Protein AF-0000000072884358 (afdb_homodimer)

Nearest PDB structures (foldseek):
  8rev-assembly1_A  TM=8.135E-01  e=1.188E-02  Thermochaetoides thermophila
  8byq-assembly1_1  TM=8.344E-01  e=8.806E-02  Homo sapiens
  8dfm-assembly1_D  TM=3.780E-01  e=1.168E+00  Homo sapiens
  8dfq-assembly1_D  TM=4.423E-01  e=2.089E+00  Homo sapiens
  2o27-assembly2_B-2  TM=4.482E-01  e=8.656E+00  Mus musculus

Organism: NCBI:txid35525

Solvent-accessible surface area (backbone atoms only — not comparable to full-atom values): 9713 Å² total; per-residue (Å²): 134,85,75,72,74,52,76,53,25,48,42,44,32,40,32,45,33,38,62,84,55,42,70,42,59,71,53,88,68,64,52,66,63,50,47,53,49,49,53,52,40,53,46,52,52,49,72,59,31,60,37,49,50,37,70,54,65,90,39,71,67,56,46,51,50,46,53,53,53,28,59,75,70,54,44,52,64,63,38,53,74,70,46,60,75,89,134,85,76,72,73,52,76,55,26,48,43,45,33,40,33,44,32,38,62,82,56,41,69,41,61,72,54,84,81,58,49,67,65,48,48,53,48,48,52,53,43,52,48,51,50,49,72,59,32,59,38,51,50,39,69,54,66,89,38,71,67,56,46,51,49,47,53,52,53,28,58,76,69,53,44,51,63,62,37,52,74,69,46,60,76,89

Foldseek 3Di:
DPPPDDPVRDDDDDDQAFPVRDGDDLPPPPLLVNLVRVLVRLQVVLVVDPAEDADDDPDPVSVVVSVVSCVVVVSCVSNVVRYDHD/DPPPDDPVRDDDDDDQAFPVRDGDDLDPDPLLVNLVRVLVRLQVVLVVDPAEDADDDPDPVSVVVSVVSCVVVVSCVSNVVRYDHD

Radius of gyration: 16.48 Å; Cα contacts (8 Å, |Δi|>4): 248; chains: 2; bounding box: 25×49×44 Å

Secondary structure (DSSP, 8-state):
------GGG-EEEEE-B-TTSPBP--SSTTHHHHHHHHHHHHHHHHHH-SSPEEE--S-HHHHHHHHHHHHHTTHHHHHHTTS---/------GGG-EEEEE-B-TTSPBP--SSTTHHHHHHHHHHHHHHHHHH-SSPEEE--S-HHHHHHHHHHHHHTTHHHHHHTTS---

InterPro domains:
  IPR027417 P-loop containing nucleoside triphosphate hydrolase [G3DSA:3.40.50.300] (19-85)
  IPR045028 Helicase superfamily 1/2, DinG/Rad3-like [PTHR11472] (1-86)

pLDDT: mean 83.4, std 12.02, range [32.06, 94.75]

Structure (mmCIF, N/CA/C/O backbone):
data_AF-0000000072884358-model_v1
#
loop_
_entity.id
_entity.type
_entity.pdbx_description
1 polymer 'ATP-dependent RNA Helicase DDX11'
#
loop_
_atom_site.group_PDB
_atom_site.id
_atom_site.type_symbol
_atom_site.label_atom_id
_atom_site.label_alt_id
_atom_site.label_comp_id
_atom_site.label_asym_id
_atom_site.label_entity_id
_atom_site.label_seq_id
_atom_site.pdbx_PDB_ins_code
_atom_site.Cartn_x
_atom_site.Cartn_y
_atom_site.Cartn_z
_atom_site.occupancy
_atom_site.B_iso_or_equiv
_atom_site.auth_seq_id
_atom_site.auth_comp_id
_atom_site.auth_asym_id
_atom_site.auth_atom_id
_atom_site.pdbx_PDB_model_num
ATOM 1 N N . CYS A 1 1 ? -7.105 -7.441 23.156 1 32.06 1 CYS A N 1
ATOM 2 C CA . CYS A 1 1 ? -6.551 -6.176 22.688 1 32.06 1 CYS A CA 1
ATOM 3 C C . CYS A 1 1 ? -6.922 -5.93 21.234 1 32.06 1 CYS A C 1
ATOM 5 O O . CYS A 1 1 ? -6.344 -6.535 20.328 1 32.06 1 CYS A O 1
ATOM 7 N N . ASP A 1 2 ? -8.227 -5.961 21 1 45.22 2 ASP A N 1
ATOM 8 C CA . ASP A 1 2 ? -9.156 -5.77 19.891 1 45.22 2 ASP A CA 1
ATOM 9 C C . ASP A 1 2 ? -8.797 -4.523 19.078 1 45.22 2 ASP A C 1
ATOM 11 O O . ASP A 1 2 ? -9.406 -3.463 19.266 1 45.22 2 ASP A O 1
ATOM 15 N N . HIS A 1 3 ? -7.469 -4.156 19.031 1 56.91 3 HIS A N 1
ATOM 16 C CA . HIS A 1 3 ? -7.023 -2.811 18.688 1 56.91 3 HIS A CA 1
ATOM 17 C C . HIS A 1 3 ? -7.562 -2.391 17.328 1 56.91 3 HIS A C 1
ATOM 19 O O . HIS A 1 3 ? -7.062 -2.838 16.281 1 56.91 3 HIS A O 1
ATOM 25 N N . ILE A 1 4 ? -8.789 -2.1 17.328 1 72 4 ILE A N 1
ATOM 26 C CA . ILE A 1 4 ? -9.398 -1.49 16.141 1 72 4 ILE A CA 1
ATOM 27 C C . ILE A 1 4 ? -8.641 -0.214 15.781 1 72 4 ILE A C 1
ATOM 29 O O . ILE A 1 4 ? -8.531 0.705 16.594 1 72 4 ILE A O 1
ATOM 33 N N . ILE A 1 5 ? -7.82 -0.328 14.789 1 81.31 5 ILE A N 1
ATOM 34 C CA . ILE A 1 5 ? -7.148 0.877 14.312 1 81.31 5 ILE A CA 1
ATOM 35 C C . ILE A 1 5 ? -8.164 1.825 13.688 1 81.31 5 ILE A C 1
ATOM 37 O O . ILE A 1 5 ? -8.883 1.447 12.758 1 81.31 5 ILE A O 1
ATOM 41 N N . PRO A 1 6 ? -8.289 3.018 14.273 1 84.94 6 PRO A N 1
ATOM 42 C CA . PRO A 1 6 ? -9.234 3.975 13.695 1 84.94 6 PRO A CA 1
ATOM 43 C C . PRO A 1 6 ? -8.938 4.277 12.227 1 84.94 6 PRO A C 1
ATOM 45 O O . PRO A 1 6 ? -7.777 4.227 11.805 1 84.94 6 PRO A O 1
ATOM 48 N N . PRO A 1 7 ? -10.07 4.598 11.516 1 85.81 7 PRO A N 1
ATOM 49 C CA . PRO A 1 7 ? -9.883 4.871 10.086 1 85.81 7 PRO A CA 1
ATOM 50 C C . PRO A 1 7 ? -8.914 6.023 9.828 1 85.81 7 PRO A C 1
ATOM 52 O O . PRO A 1 7 ? -8.297 6.09 8.758 1 85.81 7 PRO A O 1
ATOM 55 N N . ASP A 1 8 ? -8.75 6.875 10.844 1 87.81 8 ASP A N 1
ATOM 56 C CA . ASP A 1 8 ? -7.863 8.016 10.648 1 87.81 8 ASP A CA 1
ATOM 57 C C . ASP A 1 8 ? -6.438 7.684 11.086 1 87.81 8 ASP A C 1
ATOM 59 O O . ASP A 1 8 ? -5.598 8.578 11.219 1 87.81 8 ASP A O 1
ATOM 63 N N . HIS A 1 9 ? -6.203 6.406 11.258 1 89.69 9 HIS A N 1
ATOM 64 C CA . HIS A 1 9 ? -4.859 5.984 11.625 1 89.69 9 HIS A CA 1
ATOM 65 C C . HIS A 1 9 ? -4.297 4.984 10.617 1 89.69 9 HIS A C 1
ATOM 67 O O . HIS A 1 9 ? -3.34 4.266 10.914 1 89.69 9 HIS A O 1
ATOM 73 N N . VAL A 1 10 ? -4.941 4.961 9.508 1 90.56 10 VAL A N 1
ATOM 74 C CA . VAL A 1 10 ? -4.484 4.016 8.5 1 90.56 10 VAL A CA 1
ATOM 75 C C . VAL A 1 10 ? -4.293 4.734 7.168 1 90.56 10 VAL A C 1
ATOM 77 O O . VAL A 1 10 ? -4.961 5.73 6.891 1 90.56 10 VAL A O 1
ATOM 80 N N . LEU A 1 11 ? -3.383 4.258 6.359 1 92.44 11 LEU A N 1
ATOM 81 C CA . LEU A 1 11 ? -3.139 4.738 5.004 1 92.44 11 LEU A CA 1
ATOM 82 C C . LEU A 1 11 ? -3.373 3.629 3.984 1 92.44 11 LEU A C 1
ATOM 84 O O . LEU A 1 11 ? -2.514 2.766 3.791 1 92.44 11 LEU A O 1
ATOM 88 N N . PRO A 1 12 ? -4.574 3.645 3.393 1 93.5 12 PRO A N 1
ATOM 89 C CA . PRO A 1 12 ? -4.832 2.68 2.32 1 93.5 12 PRO A CA 1
ATOM 90 C C . PRO A 1 12 ? -4.086 3.018 1.032 1 93.5 12 PRO A C 1
ATOM 92 O O . PRO A 1 12 ? -4.039 4.184 0.63 1 93.5 12 PRO A O 1
ATOM 95 N N . LEU A 1 13 ? -3.393 1.97 0.477 1 92.94 13 LEU A N 1
ATOM 96 C CA . LEU A 1 13 ? -2.723 2.076 -0.815 1 92.94 13 LEU A CA 1
ATOM 97 C C . LEU A 1 13 ? -3.244 1.023 -1.786 1 92.94 13 LEU A C 1
ATOM 99 O O . LEU A 1 13 ? -3.678 -0.053 -1.368 1 92.94 13 LEU A O 1
ATOM 103 N N . VAL A 1 14 ? -3.215 1.43 -3.051 1 92.38 14 VAL A N 1
ATOM 104 C CA . VAL A 1 14 ? -3.582 0.486 -4.102 1 92.38 14 VAL A CA 1
ATOM 105 C C . VAL A 1 14 ? -2.467 0.41 -5.141 1 92.38 14 VAL A C 1
ATOM 107 O O . VAL A 1 14 ? -1.969 1.439 -5.602 1 92.38 14 VAL A O 1
ATOM 110 N N . LEU A 1 15 ? -2.131 -0.871 -5.48 1 90.44 15 LEU A N 1
ATOM 111 C CA . LEU A 1 15 ? -1.149 -1.126 -6.527 1 90.44 15 LEU A CA 1
ATOM 112 C C . LEU A 1 15 ? -1.782 -1.878 -7.695 1 90.44 15 LEU A C 1
ATOM 114 O O . LEU A 1 15 ? -2.604 -2.773 -7.488 1 90.44 15 LEU A O 1
ATOM 118 N N . THR A 1 16 ? -1.41 -1.482 -8.898 1 89.5 16 THR A N 1
ATOM 119 C CA . THR A 1 16 ? -1.96 -2.16 -10.07 1 89.5 16 THR A CA 1
ATOM 120 C C . THR A 1 16 ? -0.858 -2.877 -10.844 1 89.5 16 THR A C 1
ATOM 122 O O . THR A 1 16 ? -1.142 -3.65 -11.766 1 89.5 16 THR A O 1
ATOM 125 N N . ARG A 1 17 ? 0.411 -2.57 -10.469 1 89.38 17 ARG A N 1
ATOM 126 C CA . ARG A 1 17 ? 1.55 -3.184 -11.148 1 89.38 17 ARG A CA 1
ATOM 127 C C . ARG A 1 17 ? 2.574 -3.695 -10.141 1 89.38 17 ARG A C 1
ATOM 129 O O . ARG A 1 17 ? 2.75 -3.105 -9.07 1 89.38 17 ARG A O 1
ATOM 136 N N . GLY A 1 18 ? 3.295 -4.762 -10.516 1 83.38 18 GLY A N 1
ATOM 137 C CA . GLY A 1 18 ? 4.406 -5.281 -9.734 1 83.38 18 GLY A CA 1
ATOM 138 C C . GLY A 1 18 ? 5.738 -4.648 -10.094 1 83.38 18 GLY A C 1
ATOM 139 O O . GLY A 1 18 ? 5.785 -3.699 -10.875 1 83.38 18 GLY A O 1
ATOM 140 N N . PRO A 1 19 ? 6.789 -5.062 -9.5 1 81.94 19 PRO A N 1
ATOM 141 C CA . PRO A 1 19 ? 8.125 -4.516 -9.734 1 81.94 19 PRO A CA 1
ATOM 142 C C . PRO A 1 19 ? 8.594 -4.676 -11.18 1 81.94 19 PRO A C 1
ATOM 144 O O . PRO A 1 19 ? 9.383 -3.871 -11.664 1 81.94 19 PRO A O 1
ATOM 147 N N . SER A 1 20 ? 8.039 -5.691 -11.836 1 84.5 20 SER A N 1
ATOM 148 C CA . SER A 1 20 ? 8.422 -5.914 -13.234 1 84.5 20 SER A CA 1
ATOM 149 C C . SER A 1 20 ? 7.574 -5.07 -14.18 1 84.5 20 SER A C 1
ATOM 151 O O . SER A 1 20 ? 7.602 -5.273 -15.391 1 84.5 20 SER A O 1
ATOM 153 N N . ASN A 1 21 ? 6.781 -4.254 -13.688 1 85.38 21 ASN A N 1
ATOM 154 C CA . ASN A 1 21 ? 5.898 -3.355 -14.422 1 85.38 21 ASN A CA 1
ATOM 155 C C . ASN A 1 21 ? 4.793 -4.125 -15.148 1 85.38 21 ASN A C 1
ATOM 157 O O . ASN A 1 21 ? 4.215 -3.627 -16.109 1 85.38 21 ASN A O 1
ATOM 161 N N . LYS A 1 22 ? 4.703 -5.27 -14.766 1 84.5 22 LYS A N 1
ATOM 162 C CA . LYS A 1 22 ? 3.568 -6.043 -15.266 1 84.5 22 LYS A CA 1
ATOM 163 C C . LYS A 1 22 ? 2.312 -5.766 -14.445 1 84.5 22 LYS A C 1
ATOM 165 O O . LYS A 1 22 ? 2.377 -5.664 -13.219 1 84.5 22 LYS A O 1
ATOM 170 N N . GLU A 1 23 ? 1.229 -5.633 -15.172 1 87.5 23 GLU A N 1
ATOM 171 C CA . GLU A 1 23 ? -0.052 -5.469 -14.492 1 87.5 23 GLU A CA 1
ATOM 172 C C . GLU A 1 23 ? -0.376 -6.68 -13.625 1 87.5 23 GLU A C 1
ATOM 174 O O . GLU A 1 23 ? -0.137 -7.82 -14.023 1 87.5 23 GLU A O 1
ATOM 179 N N . LEU A 1 24 ? -0.84 -6.352 -12.414 1 88.12 24 LEU A N 1
ATOM 180 C CA . LEU A 1 24 ? -1.271 -7.434 -11.539 1 88.12 24 LEU A CA 1
ATOM 181 C C . LEU A 1 24 ? -2.523 -8.109 -12.086 1 88.12 24 LEU A C 1
ATOM 183 O O . LEU A 1 24 ? -3.439 -7.438 -12.562 1 88.12 24 LEU A O 1
ATOM 187 N N . ASP A 1 25 ? -2.432 -9.414 -12.203 1 89.25 25 ASP A N 1
ATOM 188 C CA . ASP A 1 25 ? -3.549 -10.242 -12.641 1 89.25 25 ASP A CA 1
ATOM 189 C C . ASP A 1 25 ? -3.734 -11.445 -11.727 1 89.25 25 ASP A C 1
ATOM 191 O O . ASP A 1 25 ? -3 -12.43 -11.828 1 89.25 25 ASP A O 1
ATOM 195 N N . PHE A 1 26 ? -4.766 -11.352 -10.938 1 88.62 26 PHE A N 1
ATOM 196 C CA . PHE A 1 26 ? -4.984 -12.391 -9.938 1 88.62 26 PHE A CA 1
ATOM 197 C C . PHE A 1 26 ? -5.906 -13.477 -10.477 1 88.62 26 PHE A C 1
ATOM 199 O O . PHE A 1 26 ? -6.391 -14.32 -9.719 1 88.62 26 PHE A O 1
ATOM 206 N N . SER A 1 27 ? -6.055 -13.328 -11.781 1 81.81 27 SER A N 1
ATOM 207 C CA . SER A 1 27 ? -6.84 -14.398 -12.398 1 81.81 27 SER A CA 1
ATOM 208 C C . SER A 1 27 ? -6.02 -15.68 -12.531 1 81.81 27 SER A C 1
ATOM 210 O O . SER A 1 27 ? -4.816 -15.68 -12.266 1 81.81 27 SER A O 1
ATOM 212 N N . TRP A 1 28 ? -6.598 -16.922 -12.789 1 73.06 28 TRP A N 1
ATOM 213 C CA . TRP A 1 28 ? -6.027 -18.266 -12.758 1 73.06 28 TRP A CA 1
ATOM 214 C C . TRP A 1 28 ? -4.875 -18.375 -13.75 1 73.06 28 TRP A C 1
ATOM 216 O O . TRP A 1 28 ? -3.99 -19.219 -13.578 1 73.06 28 TRP A O 1
ATOM 226 N N . ALA A 1 29 ? -4.68 -17.453 -14.602 1 64.06 29 ALA A N 1
ATOM 227 C CA . ALA A 1 29 ? -3.58 -17.609 -15.547 1 64.06 29 ALA A CA 1
ATOM 228 C C . ALA A 1 29 ? -2.281 -17.047 -14.977 1 64.06 29 ALA A C 1
ATOM 230 O O . ALA A 1 29 ? -2.277 -15.969 -14.375 1 64.06 29 ALA A O 1
ATOM 231 N N . ASN A 1 30 ? -1.145 -17.938 -14.891 1 67.5 30 ASN A N 1
ATOM 232 C CA . ASN A 1 30 ? 0.248 -17.672 -14.539 1 67.5 30 ASN A CA 1
ATOM 233 C C . ASN A 1 30 ? 0.4 -17.328 -13.062 1 67.5 30 ASN A C 1
ATOM 235 O O . ASN A 1 30 ? 1.029 -16.312 -12.727 1 67.5 30 ASN A O 1
ATOM 239 N N . ARG A 1 31 ? 0.043 -18.25 -12.281 1 79.69 31 ARG A N 1
ATOM 240 C CA . ARG A 1 31 ? -0.108 -18 -10.852 1 79.69 31 ARG A CA 1
ATOM 241 C C . ARG A 1 31 ? 1.239 -18.078 -10.133 1 79.69 31 ARG A C 1
ATOM 243 O O . ARG A 1 31 ? 1.517 -17.266 -9.242 1 79.69 31 ARG A O 1
ATOM 250 N N . SER A 1 32 ? 2.037 -18.984 -10.766 1 86.44 32 SER A N 1
ATOM 251 C CA . SER A 1 32 ? 3.291 -19.156 -10.039 1 86.44 32 SER A CA 1
ATOM 252 C C . SER A 1 32 ? 4.164 -17.906 -10.164 1 86.44 32 SER A C 1
ATOM 254 O O . SER A 1 32 ? 4.73 -17.438 -9.172 1 86.44 32 SER A O 1
ATOM 256 N N . ASN A 1 33 ? 4.27 -17.391 -11.312 1 88.38 33 ASN A N 1
ATOM 257 C CA . ASN A 1 33 ? 5.082 -16.203 -11.539 1 88.38 33 ASN A CA 1
ATOM 258 C C . ASN A 1 33 ? 4.543 -15 -10.758 1 88.38 33 ASN A C 1
ATOM 260 O O . ASN A 1 33 ? 5.316 -14.219 -10.211 1 88.38 33 ASN A O 1
ATOM 264 N N . LEU A 1 34 ? 3.268 -14.883 -10.805 1 90 34 LEU A N 1
ATOM 265 C CA . LEU A 1 34 ? 2.629 -13.797 -10.07 1 90 34 LEU A CA 1
ATOM 266 C C . LEU A 1 34 ? 2.908 -13.914 -8.578 1 90 34 LEU A C 1
ATOM 268 O O . LEU A 1 34 ? 3.23 -12.922 -7.926 1 90 34 LEU A O 1
ATOM 272 N N . LEU A 1 35 ? 2.834 -15.133 -8.102 1 92.25 35 LEU A N 1
ATOM 273 C CA . LEU A 1 35 ? 3.027 -15.352 -6.672 1 92.25 35 LEU A CA 1
ATOM 274 C C . LEU A 1 35 ? 4.469 -15.062 -6.266 1 92.25 35 LEU A C 1
ATOM 276 O O . LEU A 1 35 ? 4.719 -14.516 -5.188 1 92.25 35 LEU A O 1
ATOM 280 N N . ASP A 1 36 ? 5.367 -15.406 -7.141 1 91.88 36 ASP A N 1
ATOM 281 C CA . ASP A 1 36 ? 6.77 -15.078 -6.902 1 91.88 36 ASP A CA 1
ATOM 282 C C . ASP A 1 36 ? 6.988 -13.57 -6.906 1 91.88 36 ASP A C 1
ATOM 284 O O . ASP A 1 36 ? 7.703 -13.039 -6.055 1 91.88 36 ASP A O 1
ATOM 288 N N . GLU A 1 37 ? 6.41 -12.961 -7.805 1 90.38 37 GLU A N 1
ATOM 289 C CA . GLU A 1 37 ? 6.547 -11.516 -7.922 1 90.38 37 GLU A CA 1
ATOM 290 C C . GLU A 1 37 ? 5.957 -10.805 -6.707 1 90.38 37 GLU A C 1
ATOM 292 O O . GLU A 1 37 ? 6.543 -9.852 -6.195 1 90.38 37 GLU A O 1
ATOM 297 N N . LEU A 1 38 ? 4.812 -11.289 -6.227 1 90.88 38 LEU A N 1
ATOM 298 C CA . LEU A 1 38 ? 4.168 -10.711 -5.055 1 90.88 38 LEU A CA 1
ATOM 299 C C . LEU A 1 38 ? 5.047 -10.859 -3.818 1 90.88 38 LEU A C 1
ATOM 301 O O . LEU A 1 38 ? 5.145 -9.938 -3.004 1 90.88 38 LEU A O 1
ATOM 305 N N . ALA A 1 39 ? 5.625 -12.016 -3.736 1 91.75 39 ALA A N 1
ATOM 306 C CA . ALA A 1 39 ? 6.516 -12.25 -2.602 1 91.75 39 ALA A CA 1
ATOM 307 C C . ALA A 1 39 ? 7.656 -11.234 -2.58 1 91.75 39 ALA A C 1
ATOM 309 O O . ALA A 1 39 ? 7.945 -10.633 -1.543 1 91.75 39 ALA A O 1
ATOM 310 N N . ASN A 1 40 ? 8.219 -11.031 -3.721 1 88.12 40 ASN A N 1
ATOM 311 C CA . ASN A 1 40 ? 9.336 -10.094 -3.846 1 88.12 40 ASN A CA 1
ATOM 312 C C . ASN A 1 40 ? 8.891 -8.656 -3.605 1 88.12 40 ASN A C 1
ATOM 314 O O . ASN A 1 40 ? 9.594 -7.887 -2.947 1 88.12 40 ASN A O 1
ATOM 318 N N . PHE A 1 41 ? 7.844 -8.43 -4.066 1 87.75 41 PHE A N 1
ATOM 319 C CA . PHE A 1 41 ? 7.297 -7.086 -3.949 1 87.75 41 PHE A CA 1
ATOM 320 C C . PHE A 1 41 ? 6.992 -6.75 -2.494 1 87.75 41 PHE A C 1
ATOM 322 O O . PHE A 1 41 ? 7.391 -5.695 -1.999 1 87.75 41 PHE A O 1
ATOM 329 N N . LEU A 1 42 ? 6.324 -7.656 -1.82 1 89.56 42 LEU A N 1
ATOM 330 C CA . LEU A 1 42 ? 5.973 -7.438 -0.421 1 89.56 42 LEU A CA 1
ATOM 331 C C . LEU A 1 42 ? 7.223 -7.387 0.452 1 89.56 42 LEU A C 1
ATOM 333 O O . LEU A 1 42 ? 7.27 -6.645 1.435 1 89.56 42 LEU A O 1
ATOM 337 N N . SER A 1 43 ? 8.188 -8.117 -0.005 1 87.56 43 SER A N 1
ATOM 338 C CA . SER A 1 43 ? 9.461 -8.055 0.703 1 87.56 43 SER A CA 1
ATOM 339 C C . SER A 1 43 ? 10.094 -6.672 0.583 1 87.56 43 SER A C 1
ATOM 341 O O . SER A 1 43 ? 10.602 -6.133 1.566 1 87.56 43 SER A O 1
ATOM 343 N N . ASN A 1 44 ? 10.039 -6.094 -0.567 1 86.62 44 ASN A N 1
ATOM 344 C CA . ASN A 1 44 ? 10.594 -4.766 -0.798 1 86.62 44 ASN A CA 1
ATOM 345 C C . ASN A 1 44 ? 9.828 -3.695 -0.029 1 86.62 44 ASN A C 1
ATOM 347 O O . ASN A 1 44 ? 10.43 -2.773 0.527 1 86.62 44 ASN A O 1
ATOM 351 N N . ILE A 1 45 ? 8.547 -3.854 -0.036 1 87.69 45 ILE A N 1
AT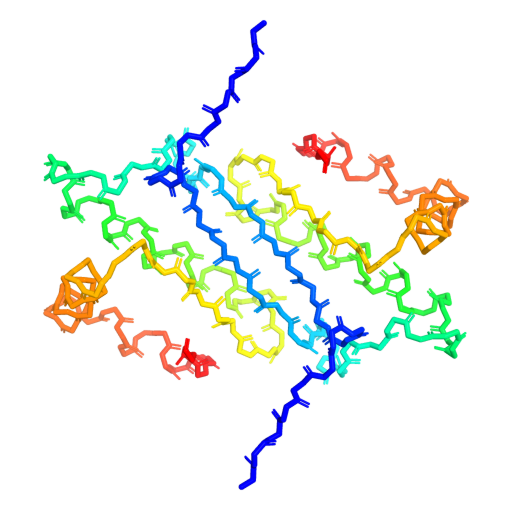OM 352 C CA . ILE A 1 45 ? 7.719 -2.898 0.692 1 87.69 45 ILE A CA 1
ATOM 353 C C . ILE A 1 45 ? 8.039 -2.971 2.184 1 87.69 45 ILE A C 1
ATOM 355 O O . ILE A 1 45 ? 8.141 -1.942 2.855 1 87.69 45 ILE A O 1
ATOM 359 N N . ASN A 1 46 ? 8.195 -4.133 2.664 1 85.19 46 ASN A N 1
ATOM 360 C CA . ASN A 1 46 ? 8.492 -4.344 4.078 1 85.19 46 ASN A CA 1
ATOM 361 C C . ASN A 1 46 ? 9.797 -3.664 4.48 1 85.19 46 ASN A C 1
ATOM 363 O O . ASN A 1 46 ? 9.961 -3.254 5.633 1 85.19 46 ASN A O 1
ATOM 367 N N . GLN A 1 47 ? 10.625 -3.496 3.547 1 84.5 47 GLN A N 1
ATOM 368 C CA . GLN A 1 47 ? 11.914 -2.869 3.828 1 84.5 47 GLN A CA 1
ATOM 369 C C . GLN A 1 47 ? 11.766 -1.363 4.016 1 84.5 47 GLN A C 1
ATOM 371 O O . GLN A 1 47 ? 12.586 -0.73 4.684 1 84.5 47 GLN A O 1
ATOM 376 N N . VAL A 1 48 ? 10.75 -0.865 3.496 1 83.69 48 VAL A N 1
ATOM 377 C CA . VAL A 1 48 ? 10.633 0.589 3.529 1 83.69 48 VAL A CA 1
ATOM 378 C C . VAL A 1 48 ? 9.562 0.996 4.539 1 83.69 48 VAL A C 1
ATOM 380 O O . VAL A 1 48 ? 9.383 2.184 4.824 1 83.69 48 VAL A O 1
ATOM 383 N N . VAL A 1 49 ? 8.875 0.008 5.105 1 83.44 49 VAL A N 1
ATOM 384 C CA . VAL A 1 49 ? 7.828 0.278 6.086 1 83.44 49 VAL A CA 1
ATOM 385 C C . VAL A 1 49 ? 8.266 -0.209 7.461 1 83.44 49 VAL A C 1
ATOM 387 O O . VAL A 1 49 ? 8.773 -1.324 7.602 1 83.44 49 VAL A O 1
ATOM 390 N N . SER A 1 50 ? 8.422 0.636 8.578 1 78.81 50 SER A N 1
ATOM 391 C CA . SER A 1 50 ? 8.852 0.242 9.914 1 78.81 50 SER A CA 1
ATOM 392 C C . SER A 1 50 ? 7.816 -0.661 10.578 1 78.81 50 SER A C 1
ATOM 394 O O . SER A 1 50 ? 8.164 -1.495 11.422 1 78.81 50 SER A O 1
ATOM 396 N N . GLY A 1 51 ? 6.598 -0.702 10.117 1 75.69 51 GLY A N 1
ATOM 397 C CA . GLY A 1 51 ? 5.508 -1.516 10.633 1 75.69 51 GLY A CA 1
ATOM 398 C C . GLY A 1 51 ? 5.051 -2.586 9.656 1 75.69 51 GLY A C 1
ATOM 399 O O . GLY A 1 51 ? 5.738 -2.875 8.68 1 75.69 51 GLY A O 1
ATOM 400 N N . GLY A 1 52 ? 4.098 -3.477 10.078 1 76.44 52 GLY A N 1
ATOM 401 C CA . GLY A 1 52 ? 3.531 -4.523 9.242 1 76.44 52 GLY A CA 1
ATOM 402 C C . GLY A 1 52 ? 2.639 -3.992 8.133 1 76.44 52 GLY A C 1
ATOM 403 O O . GLY A 1 52 ? 2.195 -2.842 8.188 1 76.44 52 GLY A O 1
ATOM 404 N N . VAL A 1 53 ? 2.68 -4.641 7.047 1 85.5 53 VAL A N 1
ATOM 405 C CA . VAL A 1 53 ? 1.788 -4.355 5.93 1 85.5 53 VAL A CA 1
ATOM 406 C C . VAL A 1 53 ? 0.683 -5.41 5.867 1 85.5 53 VAL A C 1
ATOM 408 O O . VAL A 1 53 ? 0.941 -6.602 6.047 1 85.5 53 VAL A O 1
ATOM 411 N N . VAL A 1 54 ? -0.488 -4.84 5.797 1 88.5 54 VAL A N 1
ATOM 412 C CA . VAL A 1 54 ? -1.597 -5.762 5.57 1 88.5 54 VAL A CA 1
ATOM 413 C C . VAL A 1 54 ? -1.978 -5.758 4.09 1 88.5 54 VAL A C 1
ATOM 415 O O . VAL A 1 54 ? -2.211 -4.699 3.506 1 88.5 54 VAL A O 1
ATOM 418 N N . CYS A 1 55 ? -1.941 -6.969 3.496 1 91.06 55 CYS A N 1
ATOM 419 C CA . CYS A 1 55 ? -2.307 -7.133 2.094 1 91.06 55 CYS A CA 1
ATOM 420 C C . CYS A 1 55 ? -3.65 -7.84 1.96 1 91.06 55 CYS A C 1
ATOM 422 O O . CYS A 1 55 ? -3.887 -8.859 2.613 1 91.06 55 CYS A O 1
ATOM 424 N N . PHE A 1 56 ? -4.516 -7.289 1.117 1 91.75 56 PHE A N 1
ATOM 425 C CA . PHE A 1 56 ? -5.816 -7.902 0.885 1 91.75 56 PHE A CA 1
ATOM 426 C C . PHE A 1 56 ? -5.852 -8.594 -0.471 1 91.75 56 PHE A C 1
ATOM 428 O O . PHE A 1 56 ? -5.516 -7.996 -1.493 1 91.75 56 PHE A O 1
ATOM 435 N N . LEU A 1 57 ? -6.203 -9.867 -0.444 1 90.88 57 LEU A N 1
ATOM 436 C CA . LEU A 1 57 ? -6.305 -10.656 -1.666 1 90.88 57 LEU A CA 1
ATOM 437 C C . LEU A 1 57 ? -7.766 -10.859 -2.064 1 90.88 57 LEU A C 1
ATOM 439 O O . LEU A 1 57 ? -8.656 -10.773 -1.22 1 90.88 57 LEU A O 1
ATOM 443 N N . PRO A 1 58 ? -7.992 -11.07 -3.322 1 88.06 58 PRO A N 1
ATOM 444 C CA . PRO A 1 58 ? -9.359 -11.031 -3.854 1 88.06 58 PRO A CA 1
ATOM 445 C C . PRO A 1 58 ? -10.227 -12.172 -3.334 1 88.06 58 PRO A C 1
ATOM 447 O O . PRO A 1 58 ? -11.453 -12.07 -3.342 1 88.06 58 PRO A O 1
ATOM 450 N N . SER A 1 59 ? -9.633 -13.219 -2.891 1 87.62 59 SER A N 1
ATOM 451 C CA . SER A 1 59 ? -10.43 -14.336 -2.395 1 87.62 59 SER A CA 1
ATOM 452 C C . SER A 1 59 ? -9.633 -15.203 -1.428 1 87.62 59 SER A C 1
ATOM 454 O O . SER A 1 59 ? -8.398 -15.148 -1.413 1 87.62 59 SER A O 1
ATOM 456 N N . TYR A 1 60 ? -10.461 -16.078 -0.765 1 90.31 60 TYR A N 1
ATOM 457 C CA . TYR A 1 60 ? -9.82 -16.984 0.179 1 90.31 60 TYR A CA 1
ATOM 458 C C . TYR A 1 60 ? -9.031 -18.062 -0.553 1 90.31 60 TYR A C 1
ATOM 460 O O . TYR A 1 60 ? -7.977 -18.5 -0.083 1 90.31 60 TYR A O 1
ATOM 468 N N . ASP A 1 61 ? -9.516 -18.438 -1.653 1 88.94 61 ASP A N 1
ATOM 469 C CA . ASP A 1 61 ? -8.82 -19.438 -2.451 1 88.94 61 ASP A CA 1
ATOM 470 C C . ASP A 1 61 ? -7.453 -18.922 -2.908 1 88.94 61 ASP A C 1
ATOM 472 O O . ASP A 1 61 ? -6.453 -19.641 -2.826 1 88.94 61 ASP A O 1
ATOM 476 N N . PHE A 1 62 ? -7.465 -17.75 -3.357 1 89.62 62 PHE A N 1
ATOM 477 C CA . PHE A 1 62 ? -6.203 -17.156 -3.791 1 89.62 62 PHE A CA 1
ATOM 478 C C . PHE A 1 62 ? -5.25 -16.984 -2.613 1 89.62 62 PHE A C 1
ATOM 480 O O . PHE A 1 62 ? -4.051 -17.234 -2.742 1 89.62 62 PHE A O 1
ATOM 487 N N . GLU A 1 63 ? -5.84 -16.547 -1.483 1 91 63 GLU A N 1
ATOM 488 C CA . GLU A 1 63 ? -5.023 -16.422 -0.28 1 91 63 GLU A CA 1
ATOM 489 C C . GLU A 1 63 ? -4.344 -17.734 0.08 1 91 63 GLU A C 1
ATOM 491 O O . GLU A 1 63 ? -3.158 -17.75 0.42 1 91 63 GLU A O 1
ATOM 496 N N . ARG A 1 64 ? -5.078 -18.781 -0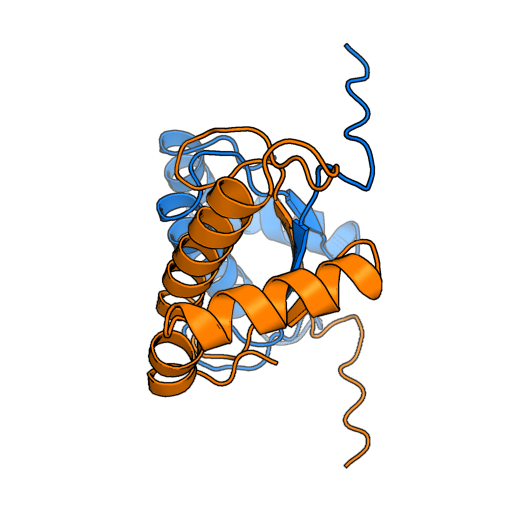.014 1 91.56 64 ARG A N 1
ATOM 497 C CA . ARG A 1 64 ? -4.531 -20.109 0.27 1 91.56 64 ARG A CA 1
ATOM 498 C C . ARG A 1 64 ? -3.441 -20.469 -0.729 1 91.56 64 ARG A C 1
ATOM 500 O O . ARG A 1 64 ? -2.398 -21.016 -0.347 1 91.56 64 ARG A O 1
ATOM 507 N N . GLN A 1 65 ? -3.639 -20.14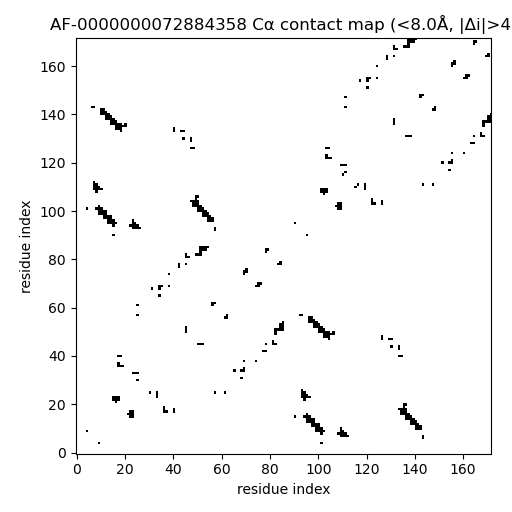1 -1.947 1 92 65 GLN A N 1
ATOM 508 C CA . GLN A 1 65 ? -2.645 -20.422 -2.977 1 92 65 GLN A CA 1
ATOM 509 C C . GLN A 1 65 ? -1.351 -19.656 -2.721 1 92 65 GLN A C 1
ATOM 511 O O . GLN A 1 65 ? -0.257 -20.219 -2.861 1 92 65 GLN A O 1
ATOM 516 N N . VAL A 1 66 ? -1.519 -18.453 -2.33 1 92.44 66 VAL A N 1
ATOM 517 C CA . VAL A 1 66 ? -0.369 -17.609 -2.023 1 92.44 66 VAL A CA 1
ATOM 518 C C . VAL A 1 66 ? 0.427 -18.219 -0.871 1 92.44 66 VAL A C 1
ATOM 520 O O . VAL A 1 66 ? 1.639 -18.422 -0.982 1 92.44 66 VAL A O 1
ATOM 523 N N . PHE A 1 67 ? -0.291 -18.547 0.169 1 92.5 67 PHE A N 1
ATOM 524 C CA . PHE A 1 67 ? 0.366 -19.047 1.367 1 92.5 67 PHE A CA 1
ATOM 525 C C . PHE A 1 67 ? 1.076 -20.375 1.076 1 92.5 67 PHE A C 1
ATOM 527 O O . PHE A 1 67 ? 2.232 -20.547 1.459 1 92.5 67 PHE A O 1
ATOM 534 N N . GLU A 1 68 ? 0.439 -21.25 0.352 1 93.94 68 GLU A N 1
ATOM 535 C CA . GLU A 1 68 ? 1.025 -22.547 0.025 1 93.94 68 GLU A CA 1
ATOM 536 C C . GLU A 1 68 ? 2.268 -22.391 -0.847 1 93.94 68 GLU A C 1
ATOM 538 O O . GLU A 1 68 ? 3.289 -23.047 -0.606 1 93.94 68 GLU A O 1
ATOM 543 N N . HIS A 1 69 ? 2.203 -21.594 -1.849 1 94.75 69 HIS A N 1
ATOM 544 C CA . HIS A 1 69 ? 3.324 -21.359 -2.752 1 94.75 69 HIS A CA 1
ATOM 545 C C . HIS A 1 69 ? 4.516 -20.766 -2.01 1 94.75 69 HIS A C 1
ATOM 547 O O . HIS A 1 69 ? 5.656 -21.172 -2.221 1 94.75 69 HIS A O 1
ATOM 553 N N . TRP A 1 70 ? 4.262 -19.844 -1.098 1 94.25 70 TRP A N 1
ATOM 554 C CA . TRP A 1 70 ? 5.336 -19.141 -0.402 1 94.25 70 TRP A CA 1
ATOM 555 C C . TRP A 1 70 ? 6.016 -20.062 0.615 1 94.25 70 TRP A C 1
ATOM 557 O O . TRP A 1 70 ? 7.227 -19.969 0.824 1 94.25 70 TRP A O 1
ATOM 567 N N . ILE A 1 71 ? 5.234 -20.906 1.255 1 93.12 71 ILE A N 1
ATOM 568 C CA . ILE A 1 71 ? 5.805 -21.891 2.18 1 93.12 71 ILE A CA 1
ATOM 569 C C . ILE A 1 71 ? 6.695 -22.859 1.415 1 93.12 71 ILE A C 1
ATOM 571 O O . ILE A 1 71 ? 7.832 -23.125 1.818 1 93.12 71 ILE A O 1
ATOM 575 N N . ARG A 1 72 ? 6.184 -23.312 0.245 1 94.31 72 ARG A N 1
ATOM 576 C CA . ARG A 1 72 ? 6.895 -24.312 -0.555 1 94.31 72 ARG A CA 1
ATOM 577 C C . ARG A 1 72 ? 8.219 -23.75 -1.067 1 94.31 72 ARG A C 1
ATOM 579 O O . ARG A 1 72 ? 9.211 -24.484 -1.139 1 94.31 72 ARG A O 1
ATOM 586 N N . ASN A 1 73 ? 8.258 -22.469 -1.333 1 94.19 73 ASN A N 1
ATOM 587 C CA . ASN A 1 73 ? 9.445 -21.891 -1.959 1 94.19 73 ASN A CA 1
ATOM 588 C C . ASN A 1 73 ? 10.242 -21.047 -0.97 1 94.19 73 ASN A C 1
ATOM 590 O O . ASN A 1 73 ? 11.117 -20.281 -1.37 1 94.19 73 ASN A O 1
ATOM 594 N N . ASN A 1 74 ? 9.922 -21.016 0.363 1 91.12 74 ASN A N 1
ATOM 595 C CA . ASN A 1 74 ? 10.648 -20.422 1.479 1 91.12 74 ASN A CA 1
ATOM 596 C C . ASN A 1 74 ? 10.625 -18.891 1.419 1 91.12 74 ASN A C 1
ATOM 598 O O . ASN A 1 74 ? 11.602 -18.234 1.783 1 91.12 74 ASN A O 1
ATOM 602 N N . TYR A 1 75 ? 9.508 -18.391 0.927 1 89.44 75 TYR A N 1
ATOM 603 C CA . TYR A 1 75 ? 9.352 -16.938 0.917 1 89.44 75 TYR A CA 1
ATOM 604 C C . TYR A 1 75 ? 8.922 -16.422 2.287 1 89.44 75 TYR A C 1
ATOM 606 O O . TYR A 1 75 ? 9.344 -15.344 2.711 1 89.44 75 TYR A O 1
ATOM 614 N N . ILE A 1 76 ? 8.125 -17.188 3.002 1 85.56 76 ILE A N 1
ATOM 615 C CA . ILE A 1 76 ? 7.586 -16.781 4.297 1 85.56 76 ILE A CA 1
ATOM 616 C C . ILE A 1 76 ? 8.727 -16.609 5.297 1 85.56 76 ILE A C 1
ATOM 618 O O . ILE A 1 76 ? 8.734 -15.648 6.074 1 85.56 76 ILE A O 1
ATOM 622 N N . SER A 1 77 ? 9.641 -17.484 5.211 1 83.62 77 SER A N 1
ATOM 623 C CA . SER A 1 77 ? 10.789 -17.375 6.109 1 83.62 77 SER A CA 1
ATOM 624 C C . SER A 1 77 ? 11.586 -16.109 5.844 1 83.62 77 SER A C 1
ATOM 626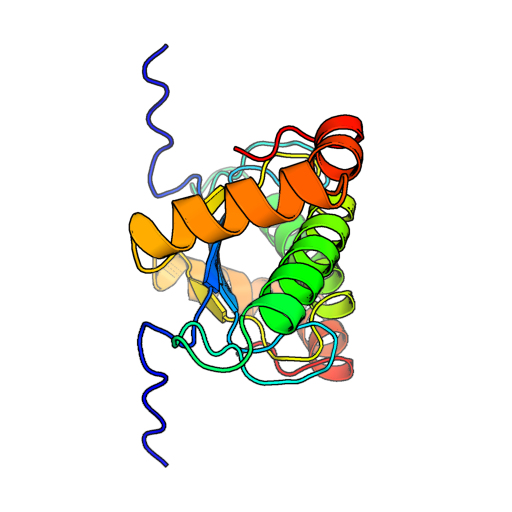 O O . SER A 1 77 ? 12.055 -15.461 6.777 1 83.62 77 SER A O 1
ATOM 628 N N . LYS A 1 78 ? 11.648 -15.688 4.684 1 79.12 78 LYS A N 1
ATOM 629 C CA . LYS A 1 78 ? 12.383 -14.484 4.285 1 79.12 78 LYS A CA 1
ATOM 630 C C . LYS A 1 78 ? 11.648 -13.227 4.734 1 79.12 78 LYS A C 1
ATOM 632 O O . LYS A 1 78 ? 12.273 -12.25 5.152 1 79.12 78 LYS A O 1
ATOM 637 N N . LEU A 1 79 ? 10.328 -13.367 4.684 1 79 79 LEU A N 1
ATOM 638 C CA . LEU A 1 79 ? 9.5 -12.219 5.031 1 79 79 LEU A CA 1
ATOM 639 C C . LEU A 1 79 ? 9.406 -12.047 6.543 1 79 79 LEU A C 1
ATOM 641 O O . LEU A 1 79 ? 9.391 -10.922 7.047 1 79 79 LEU A O 1
ATOM 645 N N . GLU A 1 80 ? 9.273 -13.086 7.285 1 73.06 80 GLU A N 1
ATOM 646 C CA . GLU A 1 80 ? 9.141 -13.062 8.734 1 73.06 80 GLU A CA 1
ATOM 647 C C . GLU A 1 80 ? 10.414 -12.555 9.398 1 73.06 80 GLU A C 1
ATOM 649 O O . GLU A 1 80 ? 10.367 -11.953 10.477 1 73.06 80 GLU A O 1
ATOM 654 N N . ASN A 1 81 ? 11.492 -12.773 8.867 1 64.88 81 ASN A N 1
ATOM 655 C CA . ASN A 1 81 ? 12.75 -12.32 9.43 1 64.88 81 ASN A CA 1
ATOM 656 C C . ASN A 1 81 ? 12.836 -10.797 9.453 1 64.88 81 ASN A C 1
ATOM 658 O O . ASN A 1 81 ? 13.594 -10.219 10.242 1 64.88 81 ASN A O 1
ATOM 662 N N . ARG A 1 82 ? 11.969 -10.242 8.773 1 61.06 82 ARG A N 1
ATOM 663 C CA . ARG A 1 82 ? 12.078 -8.781 8.742 1 61.06 82 ARG A CA 1
ATOM 664 C C . ARG A 1 82 ? 10.977 -8.133 9.57 1 61.06 82 ARG A C 1
ATOM 666 O O . ARG A 1 82 ? 11.258 -7.324 10.461 1 61.06 82 ARG A O 1
ATOM 673 N N . LYS A 1 83 ? 9.812 -8.156 9.08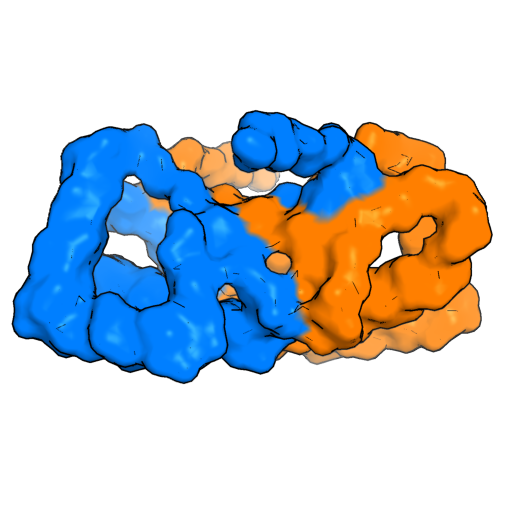6 1 61.88 83 LYS A N 1
ATOM 674 C CA . LYS A 1 83 ? 8.656 -7.672 9.828 1 61.88 83 LYS A CA 1
ATOM 675 C C . LYS A 1 83 ? 7.441 -8.562 9.594 1 61.88 83 LYS A C 1
ATOM 677 O O . LYS A 1 83 ? 7.352 -9.242 8.578 1 61.88 83 LYS A O 1
ATOM 682 N N . LYS A 1 84 ? 6.598 -8.75 10.695 1 55.09 84 LYS A N 1
ATOM 683 C CA . LYS A 1 84 ? 5.465 -9.68 10.688 1 55.09 84 LYS A CA 1
ATOM 684 C C . LYS A 1 84 ? 4.5 -9.352 9.555 1 55.09 84 LYS A C 1
ATOM 686 O O . LYS A 1 84 ? 4.082 -8.203 9.391 1 55.09 84 LYS A O 1
ATOM 691 N N . LEU A 1 85 ? 4.598 -10.203 8.406 1 55.94 85 LEU A N 1
ATOM 692 C CA . LEU A 1 85 ? 3.479 -10.188 7.473 1 55.94 85 LEU A CA 1
ATOM 693 C C . LEU A 1 85 ? 2.162 -10.461 8.195 1 55.94 85 LEU A C 1
ATOM 695 O O . LEU A 1 85 ? 2.049 -11.43 8.945 1 55.94 85 LEU A O 1
ATOM 699 N N . PHE A 1 86 ? 1.446 -9.367 8.438 1 53.09 86 PHE A N 1
ATOM 700 C CA . PHE A 1 86 ? 0.126 -9.656 8.984 1 53.09 86 PHE A CA 1
ATOM 701 C C . PHE A 1 86 ? -0.845 -10.039 7.871 1 53.09 86 PHE A C 1
ATOM 703 O O . PHE A 1 86 ? -0.718 -9.57 6.738 1 53.09 86 PHE A O 1
ATOM 710 N N . CYS B 1 1 ? -10.758 7.277 -21.516 1 32.16 1 CYS B N 1
ATOM 711 C CA . CYS B 1 1 ? -10.086 6.008 -21.281 1 32.16 1 CYS B CA 1
ATOM 712 C C . CYS B 1 1 ? -10.273 5.543 -19.844 1 32.16 1 CYS B C 1
ATOM 714 O O . CYS B 1 1 ? -9.711 6.129 -18.922 1 32.16 1 CYS B O 1
ATOM 716 N N . ASP B 1 2 ? -11.531 5.352 -19.484 1 45.03 2 ASP B N 1
ATOM 717 C CA . ASP B 1 2 ? -12.336 5.031 -18.312 1 45.03 2 ASP B CA 1
ATOM 718 C C . ASP B 1 2 ? -11.781 3.816 -17.578 1 45.03 2 ASP B C 1
ATOM 720 O O . ASP B 1 2 ? -12.289 2.705 -17.719 1 45.03 2 ASP B O 1
ATOM 724 N N . HIS B 1 3 ? -10.406 3.5 -17.703 1 56.59 3 HIS B N 1
ATOM 725 C CA . HIS B 1 3 ? -9.82 2.188 -17.469 1 56.59 3 HIS B CA 1
ATOM 726 C C . HIS B 1 3 ? -10.117 1.707 -16.047 1 56.59 3 HIS B C 1
ATOM 728 O O . HIS B 1 3 ? -9.477 2.154 -15.094 1 56.59 3 HIS B O 1
ATOM 734 N N . ILE B 1 4 ? -11.297 1.312 -15.875 1 70.81 4 ILE B N 1
ATOM 735 C CA . ILE B 1 4 ? -11.688 0.652 -14.641 1 70.81 4 ILE B CA 1
ATOM 736 C C . ILE B 1 4 ? -10.805 -0.569 -14.398 1 70.81 4 ILE B C 1
ATOM 738 O O . ILE B 1 4 ? -10.75 -1.474 -15.234 1 70.81 4 ILE B O 1
ATOM 742 N N . ILE B 1 5 ? -9.859 -0.404 -13.539 1 82.38 5 ILE B N 1
ATOM 743 C CA . ILE B 1 5 ? -9.047 -1.562 -13.188 1 82.38 5 ILE B CA 1
ATOM 744 C C . ILE B 1 5 ? -9.898 -2.58 -12.438 1 82.38 5 ILE B C 1
ATOM 746 O O . ILE B 1 5 ? -10.508 -2.254 -11.414 1 82.38 5 ILE B O 1
ATOM 750 N N . PRO B 1 6 ? -10.039 -3.793 -13.023 1 85 6 PRO B N 1
ATOM 751 C CA . PRO B 1 6 ? -10.82 -4.812 -12.328 1 85 6 PRO B CA 1
ATOM 752 C C . PRO B 1 6 ? -10.297 -5.094 -10.914 1 85 6 PRO B C 1
ATOM 754 O O . PRO B 1 6 ? -9.102 -4.969 -10.664 1 85 6 PRO B O 1
ATOM 757 N N . PRO B 1 7 ? -11.297 -5.477 -10.07 1 85.81 7 PRO B N 1
ATOM 758 C CA . PRO B 1 7 ? -10.891 -5.73 -8.68 1 85.81 7 PRO B CA 1
ATOM 759 C C . PRO B 1 7 ? -9.828 -6.816 -8.562 1 85.81 7 PRO B C 1
ATOM 761 O O . PRO B 1 7 ? -9.062 -6.836 -7.598 1 85.81 7 PRO B O 1
ATOM 764 N N . ASP B 1 8 ? -9.75 -7.668 -9.594 1 87.88 8 ASP B N 1
ATOM 765 C CA . ASP B 1 8 ? -8.766 -8.75 -9.523 1 87.88 8 ASP B CA 1
ATOM 766 C C . ASP B 1 8 ? -7.441 -8.328 -10.156 1 87.88 8 ASP B C 1
ATOM 768 O O . ASP B 1 8 ? -6.574 -9.164 -10.406 1 87.88 8 ASP B O 1
ATOM 772 N N . HIS B 1 9 ? -7.32 -7.047 -10.344 1 89.69 9 HIS B N 1
ATOM 773 C CA . HIS B 1 9 ? -6.07 -6.547 -10.891 1 89.69 9 HIS B CA 1
ATOM 774 C C . HIS B 1 9 ? -5.441 -5.504 -9.969 1 89.69 9 HIS B C 1
ATOM 776 O O . HIS B 1 9 ? -4.582 -4.73 -10.398 1 89.69 9 HIS B O 1
ATOM 782 N N . VAL B 1 10 ? -5.926 -5.504 -8.789 1 90.56 10 VAL B N 1
ATOM 783 C CA . VAL B 1 10 ? -5.395 -4.523 -7.852 1 90.56 10 VAL B CA 1
ATOM 784 C C . VAL B 1 10 ? -4.973 -5.223 -6.559 1 90.56 10 VAL B C 1
ATOM 786 O O . VAL B 1 10 ? -5.535 -6.258 -6.195 1 90.56 10 VAL B O 1
ATOM 789 N N . LEU B 1 11 ? -3.984 -4.684 -5.887 1 92.44 11 LEU B N 1
ATOM 790 C CA . LEU B 1 11 ? -3.521 -5.141 -4.582 1 92.44 11 LEU B CA 1
ATOM 791 C C . LEU B 1 11 ? -3.674 -4.043 -3.533 1 92.44 11 LEU B C 1
ATOM 793 O O . LEU B 1 11 ? -2.857 -3.121 -3.471 1 92.44 11 LEU B O 1
ATOM 797 N N . PRO B 1 12 ? -4.781 -4.117 -2.783 1 93.56 12 PRO B N 1
ATOM 798 C CA . PRO B 1 12 ? -4.938 -3.164 -1.682 1 93.56 12 PRO B CA 1
ATOM 799 C C . PRO B 1 12 ? -3.998 -3.453 -0.513 1 93.56 12 PRO B C 1
ATOM 801 O O . PRO B 1 12 ? -3.824 -4.613 -0.129 1 93.56 12 PRO B O 1
ATOM 804 N N . LEU B 1 13 ? -3.303 -2.361 -0.045 1 92.94 13 LEU B N 1
ATOM 805 C CA . LEU B 1 13 ? -2.451 -2.422 1.138 1 92.94 13 LEU B CA 1
ATOM 806 C C . LEU B 1 13 ? -2.893 -1.397 2.178 1 92.94 13 LEU B C 1
ATOM 808 O O . LEU B 1 13 ? -3.443 -0.35 1.831 1 92.94 13 LEU B O 1
ATOM 812 N N . VAL B 1 14 ? -2.658 -1.792 3.42 1 92.44 14 VAL B N 1
ATOM 813 C CA . VAL B 1 14 ? -2.93 -0.868 4.516 1 92.44 14 VAL B CA 1
ATOM 814 C C . VAL B 1 14 ? -1.687 -0.724 5.391 1 92.44 14 VAL B C 1
ATOM 816 O O . VAL B 1 14 ? -1.074 -1.721 5.777 1 92.44 14 VAL B O 1
ATOM 819 N N . LEU B 1 15 ? -1.379 0.566 5.688 1 90.44 15 LEU B N 1
ATOM 820 C CA . LEU B 1 15 ? -0.276 0.884 6.59 1 90.44 15 LEU B CA 1
ATOM 821 C C . LEU B 1 15 ? -0.783 1.597 7.836 1 90.44 15 LEU B C 1
ATOM 823 O O . LEU B 1 15 ? -1.681 2.438 7.758 1 90.44 15 LEU B O 1
ATOM 827 N N . THR B 1 16 ? -0.224 1.227 8.969 1 89.38 16 THR B N 1
ATOM 828 C CA . THR B 1 16 ? -0.642 1.871 10.211 1 89.38 16 THR B CA 1
ATOM 829 C C . THR B 1 16 ? 0.51 2.662 10.82 1 89.38 16 THR B C 1
ATOM 831 O O . THR B 1 16 ? 0.312 3.422 11.773 1 89.38 16 THR B O 1
ATOM 834 N N . ARG B 1 17 ? 1.734 2.434 10.266 1 89.31 17 ARG B N 1
ATOM 835 C CA . ARG B 1 17 ? 2.914 3.119 10.781 1 89.31 17 ARG B CA 1
ATOM 836 C C . ARG B 1 17 ? 3.76 3.684 9.648 1 89.31 17 ARG B C 1
ATOM 838 O O . ARG B 1 17 ? 3.82 3.1 8.562 1 89.31 17 ARG B O 1
ATOM 845 N N . GLY B 1 18 ? 4.441 4.781 9.914 1 83.31 18 GLY B N 1
ATOM 846 C CA . GLY B 1 18 ? 5.406 5.359 8.992 1 83.31 18 GLY B CA 1
ATOM 847 C C . GLY B 1 18 ? 6.809 4.805 9.164 1 83.31 18 GLY B C 1
ATOM 848 O O . GLY B 1 18 ? 7.016 3.859 9.93 1 83.31 18 GLY B O 1
ATOM 849 N N . PRO B 1 19 ? 7.738 5.289 8.438 1 82 19 PRO B N 1
ATOM 850 C CA . PRO B 1 19 ? 9.125 4.82 8.484 1 82 19 PRO B CA 1
ATOM 851 C C . PRO B 1 19 ? 9.773 5.02 9.852 1 82 19 PRO B C 1
ATOM 853 O O . PRO B 1 19 ? 10.68 4.27 10.227 1 82 19 PRO B O 1
ATOM 856 N N . SER B 1 20 ? 9.258 6.004 10.578 1 84.56 20 SER B N 1
ATOM 857 C CA . SER B 1 20 ? 9.812 6.258 11.906 1 84.56 20 SER B CA 1
ATOM 858 C C . SER B 1 20 ? 9.156 5.371 12.953 1 84.56 20 SER B C 1
ATOM 860 O O . SER B 1 20 ? 9.336 5.582 14.156 1 84.56 20 SER B O 1
ATOM 862 N N . ASN B 1 21 ? 8.352 4.508 12.57 1 85.12 21 ASN B N 1
ATOM 863 C CA . ASN B 1 21 ? 7.637 3.562 13.422 1 85.12 21 ASN B CA 1
ATOM 864 C C . ASN B 1 21 ? 6.602 4.266 14.297 1 85.12 21 ASN B C 1
ATOM 866 O O . ASN B 1 21 ? 6.195 3.736 15.328 1 85.12 21 ASN B O 1
ATOM 870 N N . LYS B 1 22 ? 6.398 5.406 13.938 1 84.38 22 LYS B N 1
ATOM 871 C CA . LYS B 1 22 ? 5.305 6.109 14.594 1 84.38 22 LYS B CA 1
ATOM 872 C C . LYS B 1 22 ? 3.961 5.754 13.961 1 84.38 22 LYS B C 1
ATOM 874 O O . LYS B 1 22 ? 3.857 5.656 12.734 1 84.38 22 LYS B O 1
ATOM 879 N N . GLU B 1 23 ? 3.002 5.559 14.844 1 87.44 23 GLU B N 1
ATOM 880 C CA . GLU B 1 23 ? 1.649 5.316 14.352 1 87.44 23 GLU B CA 1
ATOM 881 C C . GLU B 1 23 ? 1.133 6.5 13.539 1 87.44 23 GLU B C 1
ATOM 883 O O . GLU B 1 23 ? 1.354 7.656 13.906 1 87.44 23 GLU B O 1
ATOM 888 N N . LEU B 1 24 ? 0.517 6.137 12.398 1 87.94 24 LEU B N 1
ATOM 889 C CA . LEU B 1 24 ? -0.1 7.188 11.602 1 87.94 24 LEU B CA 1
ATOM 890 C C . LEU B 1 24 ? -1.304 7.789 12.32 1 87.94 24 LEU B C 1
ATOM 892 O O . LEU B 1 24 ? -2.1 7.059 12.914 1 87.94 24 LEU B O 1
ATOM 896 N N . ASP B 1 25 ? -1.264 9.094 12.438 1 89.06 25 ASP B N 1
ATOM 897 C CA . ASP B 1 25 ? -2.357 9.859 13.031 1 89.06 25 ASP B CA 1
ATOM 898 C C . ASP B 1 25 ? -2.74 11.047 12.156 1 89.0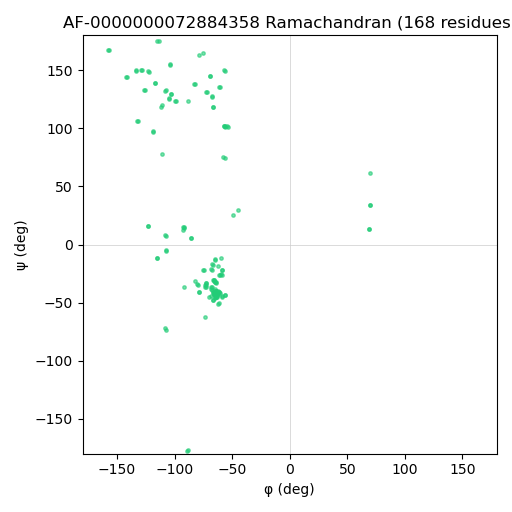6 25 ASP B C 1
ATOM 900 O O . ASP B 1 25 ? -2.057 12.07 12.156 1 89.06 25 ASP B O 1
ATOM 904 N N . PHE B 1 26 ? -3.857 10.891 11.516 1 88.56 26 PHE B N 1
ATOM 905 C CA . PHE B 1 26 ? -4.27 11.914 10.555 1 88.56 26 PHE B CA 1
ATOM 906 C C . PHE B 1 26 ? -5.164 12.945 11.227 1 88.56 26 PHE B C 1
ATOM 908 O O . PHE B 1 26 ? -5.793 13.758 10.547 1 88.56 26 PHE B O 1
ATOM 915 N N . SER B 1 27 ? -5.074 12.828 12.555 1 81.69 27 SER B N 1
ATOM 916 C CA . SER B 1 27 ? -5.824 13.852 13.273 1 81.69 27 SER B CA 1
ATOM 917 C C . SER B 1 27 ? -5.062 15.172 13.305 1 81.69 27 SER B C 1
ATOM 919 O O . SER B 1 27 ? -3.902 15.242 12.891 1 81.69 27 SER B O 1
ATOM 921 N N . TRP B 1 28 ? -5.586 16.5 13.609 1 73 28 TRP B N 1
ATOM 922 C CA . TRP B 1 28 ? -5.129 17.891 13.477 1 73 28 TRP B CA 1
ATOM 923 C C . TRP B 1 28 ? -3.879 18.125 14.312 1 73 28 TRP B C 1
ATOM 925 O O . TRP B 1 28 ? -3.111 19.062 14.031 1 73 28 TRP B O 1
ATOM 935 N N . ALA B 1 29 ? -3.418 17.5 15.219 1 65.44 29 ALA B N 1
ATOM 936 C CA . ALA B 1 29 ? -2.377 17.969 16.125 1 65.44 29 ALA B CA 1
ATOM 937 C C . ALA B 1 29 ? -1.015 17.984 15.438 1 65.44 29 ALA B C 1
ATOM 939 O O . ALA B 1 29 ? -0.288 18.969 15.508 1 65.44 29 ALA B O 1
ATOM 940 N N . ASN B 1 30 ? -0.443 17.016 15 1 66 30 ASN B N 1
ATOM 941 C CA . ASN B 1 30 ? 0.919 16.984 14.477 1 66 30 ASN B CA 1
ATOM 942 C C . ASN B 1 30 ? 0.938 16.75 12.969 1 66 30 ASN B C 1
ATOM 944 O O . ASN B 1 30 ? 1.622 15.844 12.484 1 66 30 ASN B O 1
ATOM 948 N N . ARG B 1 31 ? 0.609 17.953 12.258 1 79.31 31 ARG B N 1
ATOM 949 C CA . ARG B 1 31 ? 0.277 17.734 10.852 1 79.31 31 ARG B CA 1
ATOM 950 C C . ARG B 1 31 ? 1.51 17.875 9.969 1 79.31 31 ARG B C 1
ATOM 952 O O . ARG B 1 31 ? 1.702 17.109 9.023 1 79.31 31 ARG B O 1
ATOM 959 N N . SER B 1 32 ? 2.34 18.906 10.469 1 86.25 32 SER B N 1
ATOM 960 C CA . SER B 1 32 ? 3.467 19.141 9.57 1 86.25 32 SER B CA 1
ATOM 961 C C . SER B 1 32 ? 4.426 17.953 9.57 1 86.25 32 SER B C 1
ATOM 963 O O . SER B 1 32 ? 4.875 17.516 8.508 1 86.25 32 SER B O 1
ATOM 965 N N . ASN B 1 33 ? 4.727 17.438 10.688 1 88.19 33 ASN B N 1
ATOM 966 C CA . ASN B 1 33 ? 5.629 16.297 10.789 1 88.19 33 ASN B CA 1
ATOM 967 C C . ASN B 1 33 ? 5.062 15.062 10.086 1 88.19 33 ASN B C 1
ATOM 969 O O . ASN B 1 33 ? 5.801 14.32 9.438 1 88.19 33 ASN B O 1
ATOM 973 N N . LEU B 1 34 ? 3.811 14.883 10.297 1 90 34 LEU B N 1
ATOM 974 C CA . LEU B 1 34 ? 3.141 13.758 9.648 1 90 34 LEU B CA 1
ATOM 975 C C . LEU B 1 34 ? 3.201 13.883 8.133 1 90 34 LEU B C 1
ATOM 977 O O . LEU B 1 34 ? 3.484 12.914 7.434 1 90 34 LEU B O 1
ATOM 981 N N . LEU B 1 35 ? 2.998 15.102 7.684 1 92.19 35 LEU B N 1
ATOM 982 C CA . LEU B 1 35 ? 2.977 15.328 6.242 1 92.19 35 LEU B CA 1
ATOM 983 C C . LEU B 1 35 ? 4.363 15.117 5.637 1 92.19 35 LEU B C 1
ATOM 985 O O . LEU B 1 35 ? 4.488 14.586 4.535 1 92.19 35 LEU B O 1
ATOM 989 N N . ASP B 1 36 ? 5.352 15.516 6.379 1 91.81 36 ASP B N 1
ATOM 990 C CA . ASP B 1 36 ? 6.723 15.273 5.941 1 91.81 36 ASP B CA 1
ATOM 991 C C . ASP B 1 36 ? 7.031 13.781 5.906 1 91.81 36 ASP B C 1
ATOM 993 O O . ASP B 1 36 ? 7.648 13.289 4.961 1 91.81 36 ASP B O 1
ATOM 997 N N . GLU B 1 37 ? 6.617 13.141 6.875 1 90.19 37 GLU B N 1
ATOM 998 C CA . GLU B 1 37 ? 6.859 11.703 6.961 1 90.19 37 GLU B CA 1
ATOM 999 C C . GLU B 1 37 ? 6.148 10.961 5.836 1 90.19 37 GLU B C 1
ATOM 1001 O O . GLU B 1 37 ? 6.711 10.039 5.242 1 90.19 37 GLU B O 1
ATOM 1006 N N . LEU B 1 38 ? 4.922 11.383 5.516 1 90.75 38 LEU B N 1
ATOM 1007 C CA . LEU B 1 38 ? 4.156 10.758 4.441 1 90.75 38 LEU B CA 1
ATOM 1008 C C . LEU B 1 38 ? 4.844 10.953 3.094 1 90.75 38 LEU B C 1
ATOM 1010 O O . LEU B 1 38 ? 4.879 10.039 2.27 1 90.75 38 LEU B O 1
ATOM 1014 N N . ALA B 1 39 ? 5.328 12.141 2.949 1 91.69 39 ALA B N 1
ATOM 1015 C CA . ALA B 1 39 ? 6.035 12.43 1.702 1 91.69 39 ALA B CA 1
ATOM 1016 C C . ALA B 1 39 ? 7.223 11.492 1.515 1 91.69 39 ALA B C 1
ATOM 1018 O O . ALA B 1 39 ? 7.395 10.906 0.443 1 91.69 39 ALA B O 1
ATOM 1019 N N . ASN B 1 40 ? 7.953 11.312 2.564 1 88.19 40 ASN B N 1
ATOM 1020 C CA . ASN B 1 40 ? 9.133 10.453 2.525 1 88.19 40 ASN B CA 1
ATOM 1021 C C . ASN B 1 40 ? 8.742 8.984 2.342 1 88.19 40 ASN B C 1
ATOM 1023 O O . ASN B 1 40 ? 9.391 8.258 1.586 1 88.19 40 ASN B O 1
ATOM 1027 N N . PHE B 1 41 ? 7.777 8.703 2.947 1 87.75 41 PHE B N 1
ATOM 1028 C CA . PHE B 1 41 ? 7.301 7.328 2.898 1 87.75 41 PHE B CA 1
ATOM 1029 C C . PHE B 1 41 ? 6.82 6.973 1.498 1 87.75 41 PHE B C 1
ATOM 1031 O O . PHE B 1 41 ? 7.211 5.941 0.945 1 87.75 41 PHE B O 1
ATOM 1038 N N . LEU B 1 42 ? 6.027 7.824 0.932 1 89.56 42 LEU B N 1
ATOM 1039 C CA . LEU B 1 42 ? 5.496 7.582 -0.405 1 89.56 42 LEU B CA 1
ATOM 1040 C C . LEU B 1 42 ? 6.613 7.609 -1.445 1 89.56 42 LEU B C 1
ATOM 1042 O O . LEU B 1 42 ? 6.566 6.867 -2.432 1 89.56 42 LEU B O 1
ATOM 1046 N N . SER B 1 43 ? 7.582 8.406 -1.125 1 87.81 43 SER B N 1
ATOM 1047 C CA . SER B 1 43 ? 8.742 8.422 -2.006 1 87.81 43 SER B CA 1
ATOM 1048 C C . SER B 1 43 ? 9.469 7.086 -1.988 1 87.81 43 SER B C 1
ATOM 1050 O O . SER B 1 43 ? 9.867 6.574 -3.037 1 87.81 43 SER B O 1
ATOM 1052 N N . ASN B 1 44 ? 9.609 6.504 -0.848 1 86.75 44 ASN B N 1
ATOM 1053 C CA . ASN B 1 44 ? 10.273 5.211 -0.71 1 86.75 44 ASN B CA 1
ATOM 1054 C C . ASN B 1 44 ? 9.477 4.094 -1.371 1 86.75 44 ASN B C 1
ATOM 1056 O O . ASN B 1 44 ? 10.047 3.211 -2.016 1 86.75 44 ASN B O 1
ATOM 1060 N N . ILE B 1 45 ? 8.211 4.164 -1.18 1 87.75 45 ILE B N 1
ATOM 1061 C CA . ILE B 1 45 ? 7.348 3.154 -1.79 1 87.75 45 ILE B CA 1
ATOM 1062 C C . ILE B 1 45 ? 7.445 3.244 -3.311 1 87.75 45 ILE B C 1
ATOM 1064 O O . ILE B 1 45 ? 7.523 2.221 -3.996 1 87.75 45 ILE B O 1
ATOM 1068 N N . ASN B 1 46 ? 7.449 4.414 -3.799 1 85.31 46 ASN B N 1
ATOM 1069 C CA . ASN B 1 46 ? 7.535 4.641 -5.238 1 85.31 46 ASN B CA 1
ATOM 1070 C C . ASN B 1 46 ? 8.805 4.039 -5.828 1 85.31 46 ASN B C 1
ATOM 1072 O O . ASN B 1 46 ? 8.82 3.629 -6.988 1 85.31 46 ASN B O 1
ATOM 1076 N N . GLN B 1 47 ? 9.766 3.938 -5.023 1 84.62 47 GLN B N 1
ATOM 1077 C CA . GLN B 1 47 ? 11.039 3.395 -5.492 1 84.62 47 GLN B CA 1
ATOM 1078 C C . GLN B 1 47 ? 10.961 1.882 -5.672 1 84.62 47 GLN B C 1
ATOM 1080 O O . GLN B 1 47 ? 11.711 1.306 -6.461 1 84.62 47 GLN B O 1
ATOM 1085 N N . VAL B 1 48 ? 10.062 1.313 -5.02 1 83.69 48 VAL B N 1
ATOM 1086 C CA . VAL B 1 48 ? 10.039 -0.145 -5.055 1 83.69 48 VAL B CA 1
ATOM 1087 C C . VAL B 1 48 ? 8.859 -0.618 -5.906 1 83.69 48 VAL B C 1
ATOM 1089 O O . VAL B 1 48 ? 8.719 -1.814 -6.172 1 83.69 48 VAL B O 1
ATOM 1092 N N . VAL B 1 49 ? 8.047 0.323 -6.355 1 83.69 49 VAL B N 1
ATOM 1093 C CA . VAL B 1 49 ? 6.895 -0.011 -7.184 1 83.69 49 VAL B CA 1
ATOM 1094 C C . VAL B 1 49 ? 7.117 0.488 -8.609 1 83.69 49 VAL B C 1
ATOM 1096 O O . VAL B 1 49 ? 7.543 1.626 -8.812 1 83.69 49 VAL B O 1
ATOM 1099 N N . SER B 1 50 ? 7.145 -0.347 -9.727 1 79.38 50 SER B N 1
ATOM 1100 C CA . SER B 1 50 ? 7.355 0.057 -11.109 1 79.38 50 SER B CA 1
ATOM 1101 C C . SER B 1 50 ? 6.188 0.892 -11.625 1 79.38 50 SER B C 1
ATOM 1103 O O . SER B 1 50 ? 6.359 1.728 -12.516 1 79.38 50 SER B O 1
ATOM 1105 N N . GLY B 1 51 ? 5.031 0.877 -10.977 1 75.75 51 GLY B N 1
ATOM 1106 C CA . GLY B 1 51 ? 3.838 1.623 -11.344 1 75.75 51 GLY B CA 1
ATOM 1107 C C . GLY B 1 51 ? 3.451 2.668 -10.312 1 75.75 51 GLY B C 1
ATOM 1108 O O . GLY B 1 51 ? 4.242 2.996 -9.422 1 75.75 51 GLY B O 1
ATOM 1109 N N . GLY B 1 52 ? 2.396 3.496 -10.602 1 76.38 52 GLY B N 1
ATOM 1110 C CA . GLY B 1 52 ? 1.892 4.512 -9.688 1 76.38 52 GLY B CA 1
ATOM 1111 C C . GLY B 1 52 ? 1.208 3.928 -8.469 1 76.38 52 GLY B C 1
ATOM 1112 O O . GLY B 1 52 ? 0.834 2.752 -8.461 1 76.38 52 GLY B O 1
ATOM 1113 N N . VAL B 1 53 ? 1.369 4.59 -7.406 1 85.56 53 VAL B N 1
ATOM 1114 C CA . VAL B 1 53 ? 0.67 4.258 -6.172 1 85.56 53 VAL B CA 1
ATOM 1115 C C . VAL B 1 53 ? -0.483 5.234 -5.949 1 85.56 53 VAL B C 1
ATOM 1117 O O . VAL B 1 53 ? -0.333 6.438 -6.16 1 85.56 53 VAL B O 1
ATOM 1120 N N . VAL B 1 54 ? -1.594 4.605 -5.703 1 88.44 54 VAL B N 1
ATOM 1121 C CA . VAL B 1 54 ? -2.717 5.453 -5.316 1 88.44 54 VAL B CA 1
ATOM 1122 C C . VAL B 1 54 ? -2.883 5.43 -3.799 1 88.44 54 VAL B C 1
ATOM 1124 O O . VAL B 1 54 ? -2.955 4.359 -3.189 1 88.44 54 VAL B O 1
ATOM 1127 N N . CYS B 1 55 ? -2.846 6.641 -3.209 1 91 55 CYS B N 1
ATOM 1128 C CA . CYS B 1 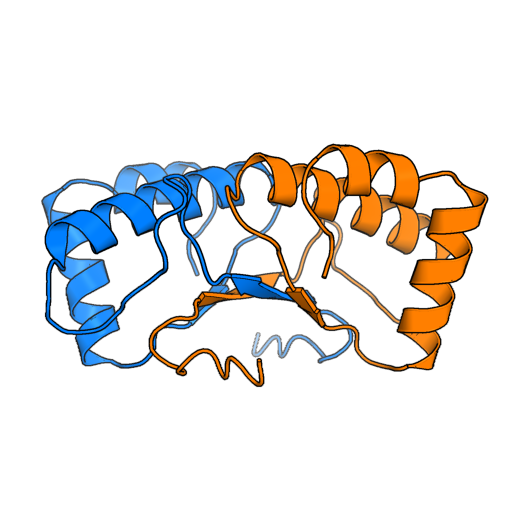55 ? -3.016 6.785 -1.769 1 91 55 CYS B CA 1
ATOM 1129 C C . CYS B 1 55 ? -4.363 7.414 -1.438 1 91 55 CYS B C 1
ATOM 1131 O O . CYS B 1 55 ? -4.75 8.414 -2.041 1 91 55 CYS B O 1
ATOM 1133 N N . PHE B 1 56 ? -5.07 6.812 -0.491 1 91.69 56 PHE B N 1
ATOM 1134 C CA . PHE B 1 56 ? -6.359 7.348 -0.072 1 91.69 56 PHE B CA 1
ATOM 1135 C C . PHE B 1 56 ? -6.246 8.039 1.281 1 91.69 56 PHE B C 1
ATOM 1137 O O . PHE B 1 56 ? -5.734 7.461 2.24 1 91.69 56 PHE B O 1
ATOM 1144 N N . LEU B 1 57 ? -6.676 9.273 1.316 1 90.75 57 LEU B N 1
ATOM 1145 C CA . LEU B 1 57 ? -6.652 10.055 2.549 1 90.75 57 LEU B CA 1
ATOM 1146 C C . LEU B 1 57 ? -8.047 10.164 3.148 1 90.75 57 LEU B C 1
ATOM 1148 O O . LEU B 1 57 ? -9.047 10.023 2.439 1 90.75 57 LEU B O 1
ATOM 1152 N N . PRO B 1 58 ? -8.102 10.375 4.426 1 87.94 58 PRO B N 1
ATOM 1153 C CA . PRO B 1 58 ? -9.375 10.25 5.141 1 87.94 58 PRO B CA 1
ATOM 1154 C C . PRO B 1 58 ? -10.375 11.336 4.762 1 87.94 58 PRO B C 1
ATOM 1156 O O . PRO B 1 58 ? -11.586 11.156 4.949 1 87.94 58 PRO B O 1
ATOM 1159 N N . SER B 1 59 ? -9.922 12.406 4.242 1 87.44 59 SER B N 1
ATOM 1160 C CA . SER B 1 59 ? -10.844 13.469 3.875 1 87.44 59 SER B CA 1
ATOM 1161 C C . SER B 1 59 ? -10.25 14.383 2.812 1 87.44 59 SER B C 1
ATOM 1163 O O . SER B 1 59 ? -9.031 14.414 2.629 1 87.44 59 SER B O 1
ATOM 1165 N N . TYR B 1 60 ? -11.211 15.203 2.27 1 90.25 60 TYR B N 1
ATOM 1166 C CA . TYR B 1 60 ? -10.766 16.141 1.249 1 90.25 60 TYR B CA 1
ATOM 1167 C C . TYR B 1 60 ? -9.953 17.266 1.867 1 90.25 60 TYR B C 1
ATOM 1169 O O . TYR B 1 60 ? -9 17.766 1.255 1 90.25 60 TYR B O 1
ATOM 1177 N N . ASP B 1 61 ? -10.297 17.609 3.041 1 88.94 61 ASP B N 1
ATOM 1178 C CA . ASP B 1 61 ? -9.555 18.656 3.736 1 88.94 61 ASP B CA 1
ATOM 1179 C C . ASP B 1 61 ? -8.117 18.219 3.992 1 88.94 61 ASP B C 1
ATOM 1181 O O . ASP B 1 61 ? -7.18 19 3.77 1 88.94 61 ASP B O 1
ATOM 1185 N N . PHE B 1 62 ? -7.98 17.062 4.426 1 89.44 62 PHE B N 1
ATOM 1186 C CA . PHE B 1 62 ? -6.637 16.547 4.676 1 89.44 62 PHE B CA 1
ATOM 1187 C C . PHE B 1 62 ? -5.852 16.438 3.375 1 89.44 62 PHE B C 1
ATOM 1189 O O . PHE B 1 62 ? -4.664 16.766 3.334 1 89.44 62 PHE B O 1
ATOM 1196 N N . GLU B 1 63 ? -6.566 15.961 2.336 1 90.88 63 GLU B N 1
ATOM 1197 C CA . GLU B 1 63 ? -5.926 15.875 1.029 1 90.88 63 GLU B CA 1
ATOM 1198 C C . GLU B 1 63 ? -5.383 17.234 0.583 1 90.88 63 GLU B C 1
ATOM 1200 O O . GLU B 1 63 ? -4.262 17.312 0.078 1 90.88 63 GLU B O 1
ATOM 1205 N N . ARG B 1 64 ? -6.168 18.234 0.795 1 91.44 64 ARG B N 1
ATOM 1206 C CA . ARG B 1 64 ? -5.75 19.578 0.441 1 91.44 64 ARG B CA 1
ATOM 1207 C C . ARG B 1 64 ? -4.551 20.031 1.277 1 91.44 64 ARG B C 1
ATOM 1209 O O . ARG B 1 64 ? -3.611 20.625 0.756 1 91.44 64 ARG B O 1
ATOM 1216 N N . GLN B 1 65 ? -4.555 19.672 2.516 1 91.88 65 GLN B N 1
ATOM 1217 C CA . GLN B 1 65 ? -3.447 20.031 3.396 1 91.88 65 GLN B CA 1
ATOM 1218 C C . GLN B 1 65 ? -2.156 19.344 2.957 1 91.88 65 GLN B C 1
ATOM 1220 O O . GLN B 1 65 ? -1.092 19.969 2.939 1 91.88 65 GLN B O 1
ATOM 1225 N N . VAL B 1 66 ? -2.312 18.141 2.584 1 92.31 66 VAL B N 1
ATOM 1226 C CA . VAL B 1 66 ? -1.168 17.359 2.117 1 92.31 66 VAL B CA 1
ATOM 1227 C C . VAL B 1 66 ? -0.582 18.016 0.865 1 92.31 66 VAL B C 1
ATOM 1229 O O . VAL B 1 66 ? 0.62 18.281 0.803 1 92.31 66 VAL B O 1
ATOM 1232 N N . PHE B 1 67 ? -1.456 18.281 -0.062 1 92.44 67 PHE B N 1
ATOM 1233 C CA . PHE B 1 67 ? -1.008 18.828 -1.339 1 92.44 67 PHE B CA 1
ATOM 1234 C C . PHE B 1 67 ? -0.344 20.188 -1.146 1 92.44 67 PHE B C 1
ATOM 1236 O O . PHE B 1 67 ? 0.734 20.438 -1.69 1 92.44 67 PHE B O 1
ATOM 1243 N N . GLU B 1 68 ? -0.925 21.031 -0.34 1 93.88 68 GLU B N 1
ATOM 1244 C CA . GLU B 1 68 ? -0.378 22.359 -0.095 1 93.88 68 GLU B CA 1
ATOM 1245 C C . GLU B 1 68 ? 0.981 22.281 0.595 1 93.88 68 GLU B C 1
ATOM 1247 O O . GLU B 1 68 ? 1.918 22.984 0.216 1 93.88 68 GLU B O 1
ATOM 1252 N N . HIS B 1 69 ? 1.103 21.469 1.591 1 94.69 69 HIS B N 1
ATOM 1253 C CA . HIS B 1 69 ? 2.352 21.312 2.328 1 94.69 69 HIS B CA 1
ATOM 1254 C C . HIS B 1 69 ? 3.459 20.781 1.425 1 94.69 69 HIS B C 1
ATOM 1256 O O . HIS B 1 69 ? 4.594 21.266 1.475 1 94.69 69 HIS B O 1
ATOM 1262 N N . TRP B 1 70 ? 3.143 19.859 0.553 1 94.12 70 TRP B N 1
ATOM 1263 C CA . TRP B 1 70 ? 4.148 19.219 -0.289 1 94.12 70 TRP B CA 1
ATOM 1264 C C . TRP B 1 70 ? 4.621 20.172 -1.386 1 94.12 70 TRP B C 1
ATOM 1266 O O . TRP B 1 70 ? 5.797 20.156 -1.762 1 94.12 70 TRP B O 1
ATOM 1276 N N . ILE B 1 71 ? 3.717 20.969 -1.904 1 93.06 71 ILE B N 1
ATOM 1277 C CA . ILE B 1 71 ? 4.094 21.969 -2.896 1 93.06 71 ILE B CA 1
ATOM 1278 C C . ILE B 1 71 ? 5.023 23 -2.264 1 93.06 71 ILE B C 1
ATOM 1280 O O . ILE B 1 71 ? 6.074 23.328 -2.822 1 93.06 71 ILE B O 1
ATOM 1284 N N . ARG B 1 72 ? 4.633 23.438 -1.019 1 94.31 72 ARG B N 1
ATOM 1285 C CA . ARG B 1 72 ? 5.383 24.469 -0.322 1 94.31 72 ARG B CA 1
ATOM 1286 C C . ARG B 1 72 ? 6.797 24 0.002 1 94.31 72 ARG B C 1
ATOM 1288 O O . ARG B 1 72 ? 7.746 24.797 -0.061 1 94.31 72 ARG B O 1
ATOM 1295 N N . ASN B 1 73 ? 6.961 22.703 0.25 1 94.19 73 ASN B N 1
ATOM 1296 C CA . ASN B 1 73 ? 8.25 22.203 0.705 1 94.19 73 ASN B CA 1
ATOM 1297 C C . ASN B 1 73 ? 8.953 21.406 -0.386 1 94.19 73 ASN B C 1
ATOM 1299 O O . ASN B 1 73 ? 9.914 20.688 -0.11 1 94.19 73 ASN B O 1
ATOM 1303 N N . ASN B 1 74 ? 8.461 21.359 -1.673 1 91.12 74 ASN B N 1
ATOM 1304 C CA . ASN B 1 74 ? 9.062 20.797 -2.881 1 91.12 74 ASN B CA 1
ATOM 1305 C C . ASN B 1 74 ? 9.125 19.281 -2.824 1 91.12 74 ASN B C 1
ATOM 1307 O O . ASN B 1 74 ? 10.086 18.672 -3.316 1 91.12 74 ASN B O 1
ATOM 1311 N N . TYR B 1 75 ? 8.125 18.719 -2.188 1 89.56 75 TYR B N 1
ATOM 1312 C CA . TYR B 1 75 ? 8.047 17.25 -2.16 1 89.56 75 TYR B CA 1
ATOM 1313 C C . TYR B 1 75 ? 7.465 16.719 -3.461 1 89.56 75 TYR B C 1
ATOM 1315 O O . TYR B 1 75 ? 7.883 15.656 -3.941 1 89.56 75 TYR B O 1
ATOM 1323 N N . ILE B 1 76 ? 6.539 17.422 -4.059 1 85.75 76 ILE B N 1
ATOM 1324 C CA . ILE B 1 76 ? 5.852 16.984 -5.266 1 85.75 76 ILE B CA 1
ATOM 1325 C C . ILE B 1 76 ? 6.852 16.891 -6.418 1 85.75 76 ILE B C 1
ATOM 1327 O O . ILE B 1 76 ? 6.812 15.93 -7.195 1 85.75 76 ILE B O 1
ATOM 1331 N N . SER B 1 77 ? 7.703 17.812 -6.449 1 83.69 77 SER B N 1
ATOM 1332 C CA . SER B 1 77 ? 8.711 17.781 -7.5 1 83.69 77 SER B CA 1
ATOM 1333 C C . SER B 1 77 ? 9.633 16.578 -7.355 1 83.69 77 SER B C 1
ATOM 1335 O O . SER B 1 77 ? 10.008 15.961 -8.352 1 83.69 77 SER B O 1
ATOM 1337 N N . LYS B 1 78 ? 9.891 16.156 -6.223 1 79.5 78 LYS B N 1
ATOM 1338 C CA . LYS B 1 78 ? 10.742 15.016 -5.938 1 79.5 78 LYS B CA 1
ATOM 1339 C C . LYS B 1 78 ? 10.047 13.703 -6.293 1 79.5 78 LYS B C 1
ATOM 1341 O O . LYS B 1 78 ? 10.672 12.781 -6.809 1 79.5 78 LYS B O 1
ATOM 1346 N N . LEU B 1 79 ? 8.742 13.758 -6.062 1 79.06 79 LEU B N 1
ATOM 1347 C CA . LEU B 1 79 ? 7.953 12.555 -6.305 1 79.06 79 LEU B CA 1
ATOM 1348 C C . LEU B 1 79 ? 7.668 12.383 -7.793 1 79.06 79 LEU B C 1
ATOM 1350 O O . LEU B 1 79 ? 7.664 11.258 -8.305 1 79.06 79 LEU B O 1
ATOM 1354 N N . GLU B 1 80 ? 7.363 13.414 -8.492 1 73.12 80 GLU B N 1
ATOM 1355 C CA . GLU B 1 80 ? 7.043 13.375 -9.922 1 73.12 80 GLU B CA 1
ATOM 1356 C C . GLU B 1 80 ? 8.258 12.961 -10.75 1 73.12 80 GLU B C 1
ATOM 1358 O O . GLU B 1 80 ? 8.109 12.367 -11.82 1 73.12 80 GLU B O 1
ATOM 1363 N N . ASN B 1 81 ? 9.359 13.258 -10.336 1 64.88 81 ASN B N 1
ATOM 1364 C CA . ASN B 1 81 ? 10.57 12.891 -11.062 1 64.88 81 ASN B CA 1
ATOM 1365 C C . ASN B 1 81 ? 10.75 11.375 -11.109 1 64.88 81 ASN B C 1
ATOM 1367 O O . ASN B 1 81 ? 11.438 10.852 -11.992 1 64.88 81 ASN B O 1
ATOM 1371 N N . ARG B 1 82 ? 9.992 10.742 -10.336 1 61.62 82 ARG B N 1
ATOM 1372 C CA . ARG B 1 82 ? 10.195 9.297 -10.336 1 61.62 82 ARG B C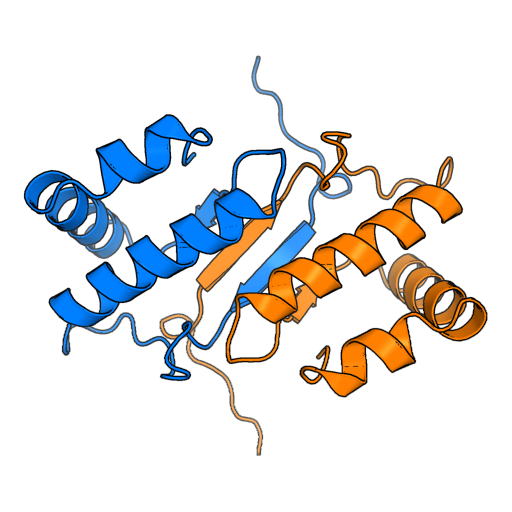A 1
ATOM 1373 C C . ARG B 1 82 ? 9.039 8.578 -11.016 1 61.62 82 ARG B C 1
ATOM 1375 O O . ARG B 1 82 ? 9.242 7.809 -11.953 1 61.62 82 ARG B O 1
ATOM 1382 N N . LYS B 1 83 ? 7.965 8.555 -10.375 1 62.12 83 LYS B N 1
ATOM 1383 C CA . LYS B 1 83 ? 6.746 8 -10.961 1 62.12 83 LYS B CA 1
ATOM 1384 C C . LYS B 1 83 ? 5.52 8.805 -10.547 1 62.12 83 LYS B C 1
ATOM 1386 O O . LYS B 1 83 ? 5.527 9.469 -9.508 1 62.12 83 LYS B O 1
ATOM 1391 N N . LYS B 1 84 ? 4.516 8.945 -11.5 1 55.28 84 LYS B N 1
ATOM 1392 C CA . LYS B 1 84 ? 3.34 9.789 -11.32 1 55.28 84 LYS B CA 1
ATOM 1393 C C . LYS B 1 84 ? 2.562 9.398 -10.07 1 55.28 84 LYS B C 1
ATOM 1395 O O . LYS B 1 84 ? 2.252 8.219 -9.867 1 55.28 84 LYS B O 1
ATOM 1400 N N . LEU B 1 85 ? 2.764 10.242 -8.93 1 56.19 85 LEU B N 1
ATOM 1401 C CA . LEU B 1 85 ? 1.8 10.141 -7.84 1 56.19 85 LEU B CA 1
ATOM 1402 C C . LEU B 1 85 ? 0.378 10.352 -8.352 1 56.19 85 LEU B C 1
ATOM 1404 O O . LEU B 1 85 ? 0.103 11.328 -9.055 1 56.19 85 LEU B O 1
ATOM 1408 N N . PHE B 1 86 ? -0.332 9.234 -8.5 1 54.22 86 PHE B N 1
ATOM 1409 C CA . PHE B 1 86 ? -1.732 9.461 -8.836 1 54.22 86 PHE B CA 1
ATOM 1410 C C . PHE B 1 86 ? -2.553 9.75 -7.59 1 54.22 86 PHE B C 1
ATOM 1412 O O . PHE B 1 86 ? -2.238 9.258 -6.504 1 54.22 86 PHE B O 1
#

Sequence (172 aa):
CDHIIPPDHVLPLVLTRGPSNKELDFSWANRSNLLDELANFLSNINQVVSGGVVCFLPSYDFERQVFEHWIRNNYISKLENRKKLFCDHIIPPDHVLPLVLTRGPSNKELDFSWANRSNLLDELANFLSNINQVVSGGVVCFLPSYDFERQVFEHWIRNNYISKLENRKKLF